Protein AF-A0ABD2P7Z6-F1 (afdb_monomer_lite)

Secondary structure (DSSP, 8-state):
-PPPHHHHHHHHHHHHHHHHHHHHHHHHHHHHHHHHHHHHHHHHHHHHHHHHHHHHHHHHHHHHHHHHTT------PPP-TT--HHHHHHHHHHTTT----GGG-S-----S--

Foldseek 3Di:
DDDDPVNVVVVVVVVVVVVVVVCVVVVVVVVVVVVVVVVVVVVVVCVVVVVVVVVVVVVVVVVVCVVVVLDDDDPDQDDDPPDDPCVRVQVVCVVVVNHDDPVSDPDDDDDDDD

Structure (mmCIF, N/CA/C/O backbone):
data_AF-A0ABD2P7Z6-F1
#
_entry.id   AF-A0ABD2P7Z6-F1
#
loop_
_atom_site.group_PDB
_atom_site.id
_atom_site.type_symbol
_atom_site.label_atom_id
_atom_site.label_alt_id
_atom_site.label_comp_id
_atom_site.label_asym_id
_atom_site.label_entity_id
_atom_site.label_seq_id
_atom_site.pdbx_PDB_ins_code
_atom_site.Cartn_x
_atom_site.Cartn_y
_atom_site.Cartn_z
_atom_site.occupancy
_atom_site.B_iso_or_equiv
_atom_site.auth_seq_id
_atom_site.auth_comp_id
_atom_site.auth_asym_id
_atom_site.auth_atom_id
_atom_site.pdbx_PDB_model_num
ATOM 1 N N . MET A 1 1 ? 45.265 15.509 -62.963 1.00 50.38 1 MET A N 1
ATOM 2 C CA . MET A 1 1 ? 44.077 16.331 -62.645 1.00 50.38 1 MET A CA 1
ATOM 3 C C . MET A 1 1 ? 43.708 16.063 -61.195 1.00 50.38 1 MET A C 1
ATOM 5 O O . MET A 1 1 ? 43.375 14.932 -60.874 1.00 50.38 1 MET A O 1
ATOM 9 N N . GLY A 1 2 ? 43.913 17.033 -60.302 1.00 59.50 2 GLY A N 1
ATOM 10 C CA . GLY A 1 2 ? 43.654 16.867 -58.866 1.00 59.50 2 GLY A CA 1
ATOM 11 C C . GLY A 1 2 ? 42.218 17.239 -58.496 1.00 59.50 2 GLY A C 1
ATOM 12 O O . GLY A 1 2 ? 41.619 18.085 -59.152 1.00 59.50 2 GLY A O 1
ATOM 13 N N . PHE A 1 3 ? 41.681 16.632 -57.435 1.00 65.56 3 PHE A N 1
ATOM 14 C CA . PHE A 1 3 ? 40.374 16.995 -56.879 1.00 65.56 3 PHE A CA 1
ATOM 15 C C . PHE A 1 3 ? 40.353 18.469 -56.455 1.00 65.56 3 PHE A C 1
ATOM 17 O O . PHE A 1 3 ? 41.108 18.872 -55.554 1.00 65.56 3 PHE A O 1
ATOM 24 N N . THR A 1 4 ? 39.470 19.246 -57.087 1.00 81.56 4 THR A N 1
ATOM 25 C CA . THR A 1 4 ? 39.216 20.651 -56.760 1.00 81.56 4 THR A CA 1
ATOM 26 C C . THR A 1 4 ? 38.644 20.774 -55.347 1.00 81.56 4 THR A C 1
ATOM 28 O O . THR A 1 4 ? 38.131 19.817 -54.757 1.00 81.56 4 THR A O 1
ATOM 31 N N . ARG A 1 5 ? 38.783 21.961 -54.755 1.00 79.38 5 ARG A N 1
ATOM 32 C CA . ARG A 1 5 ? 38.289 22.245 -53.401 1.00 79.38 5 ARG A CA 1
ATOM 33 C C . ARG A 1 5 ? 36.763 22.106 -53.307 1.00 79.38 5 ARG A C 1
ATOM 35 O O . ARG A 1 5 ? 36.277 21.661 -52.274 1.00 79.38 5 ARG A O 1
ATOM 42 N N . GLU A 1 6 ? 36.057 22.420 -54.390 1.00 81.00 6 GLU A N 1
ATOM 43 C CA . GLU A 1 6 ? 34.602 22.282 -54.531 1.00 81.00 6 GLU A CA 1
ATOM 44 C C . GLU A 1 6 ? 34.170 20.814 -54.502 1.00 81.00 6 GLU A C 1
ATOM 46 O O . GLU A 1 6 ? 33.367 20.448 -53.651 1.00 81.00 6 GLU A O 1
ATOM 51 N N . ASN A 1 7 ? 34.817 19.939 -55.282 1.00 83.56 7 ASN A N 1
ATOM 52 C CA . ASN A 1 7 ? 34.508 18.503 -55.268 1.00 83.56 7 ASN A CA 1
ATOM 53 C C . ASN A 1 7 ? 34.715 17.881 -53.873 1.00 83.56 7 ASN A C 1
ATOM 55 O O . ASN A 1 7 ? 34.002 16.964 -53.477 1.00 83.56 7 ASN A O 1
ATOM 59 N N . ARG A 1 8 ? 35.687 18.376 -53.089 1.00 85.69 8 ARG A N 1
ATOM 60 C CA . ARG A 1 8 ? 35.893 17.917 -51.700 1.00 85.69 8 ARG A CA 1
ATOM 61 C C . ARG A 1 8 ? 34.840 18.443 -50.727 1.00 85.69 8 ARG A C 1
ATOM 63 O O . ARG A 1 8 ? 34.609 17.792 -49.709 1.00 85.69 8 ARG A O 1
ATOM 70 N N . ALA A 1 9 ? 34.275 19.622 -50.978 1.00 86.75 9 ALA A N 1
ATOM 71 C CA . ALA A 1 9 ? 33.188 20.167 -50.171 1.00 86.75 9 ALA A CA 1
ATOM 72 C C . ALA A 1 9 ? 31.892 19.395 -50.445 1.00 86.75 9 ALA A C 1
ATOM 74 O O . ALA A 1 9 ? 31.279 18.895 -49.510 1.00 86.75 9 ALA A O 1
ATOM 75 N N . GLU A 1 10 ? 31.578 19.165 -51.718 1.00 88.31 10 GLU A N 1
ATOM 76 C CA . GLU A 1 10 ? 30.393 18.419 -52.143 1.00 88.31 10 GLU A CA 1
ATOM 77 C C . GLU A 1 10 ? 30.397 16.974 -51.617 1.00 88.31 10 GLU A C 1
ATOM 79 O O . GLU A 1 10 ? 29.429 16.530 -51.003 1.00 88.31 10 GLU A O 1
ATOM 84 N N . ILE A 1 11 ? 31.527 16.261 -51.729 1.00 87.38 11 ILE A N 1
ATOM 85 C CA . ILE A 1 11 ? 31.668 14.913 -51.149 1.00 87.38 11 ILE A CA 1
ATOM 86 C C . ILE A 1 11 ? 31.474 14.938 -49.626 1.00 87.38 11 ILE A C 1
ATOM 88 O O . ILE A 1 11 ? 30.861 14.030 -49.067 1.00 87.38 11 ILE A O 1
ATOM 92 N N . ARG A 1 12 ? 31.985 15.963 -48.934 1.00 91.19 12 ARG A N 1
ATOM 93 C CA . ARG A 1 12 ? 31.844 16.081 -47.476 1.00 91.19 12 ARG A CA 1
ATOM 94 C C . ARG A 1 12 ? 30.389 16.273 -47.067 1.00 91.19 12 ARG A C 1
ATOM 96 O O . ARG A 1 12 ? 29.970 15.660 -46.088 1.00 91.19 12 ARG A O 1
ATOM 103 N N . ASP A 1 13 ? 29.652 17.106 -47.788 1.00 91.88 13 ASP A N 1
ATOM 104 C CA . ASP A 1 13 ? 28.254 17.388 -47.477 1.00 91.88 13 ASP A CA 1
ATOM 105 C C . ASP A 1 13 ? 27.371 16.166 -47.766 1.00 91.88 13 ASP A C 1
ATOM 107 O O . ASP A 1 13 ? 26.582 15.778 -46.907 1.00 91.88 13 ASP A O 1
ATOM 111 N N . ILE A 1 14 ? 27.614 15.446 -48.869 1.00 91.44 14 ILE A N 1
ATOM 112 C CA . ILE A 1 14 ? 26.941 14.166 -49.157 1.00 91.44 14 ILE A CA 1
ATOM 113 C C . ILE A 1 14 ? 27.213 13.134 -48.052 1.00 91.44 14 ILE A C 1
ATOM 115 O O . ILE A 1 14 ? 26.290 12.485 -47.559 1.00 91.44 14 ILE A O 1
ATOM 119 N N . VAL A 1 15 ? 28.475 12.979 -47.637 1.00 90.31 15 VAL A N 1
ATOM 120 C CA . VAL A 1 15 ? 28.842 12.042 -46.563 1.00 90.31 15 VAL A CA 1
ATOM 121 C C . VAL A 1 15 ? 28.188 12.444 -45.241 1.00 90.31 15 VAL A C 1
ATOM 123 O O . VAL A 1 15 ? 27.681 11.577 -44.531 1.00 90.31 15 VAL A O 1
ATOM 126 N N . ARG A 1 16 ? 28.153 13.742 -44.916 1.00 92.31 16 ARG A N 1
ATOM 127 C CA . ARG A 1 16 ? 27.485 14.248 -43.711 1.00 92.31 16 ARG A CA 1
ATOM 128 C C . ARG A 1 16 ? 25.990 13.936 -43.732 1.00 92.31 16 ARG A C 1
ATOM 130 O O . ARG A 1 16 ? 25.489 13.418 -42.740 1.00 92.31 16 ARG A O 1
ATOM 137 N N . ASP A 1 17 ? 25.301 14.199 -44.835 1.00 90.25 17 ASP A N 1
ATOM 138 C CA . ASP A 1 17 ? 23.857 13.971 -44.946 1.00 90.25 17 ASP A CA 1
ATOM 139 C C . ASP A 1 17 ? 23.493 12.488 -44.838 1.00 90.25 17 ASP A C 1
ATOM 141 O O . ASP A 1 17 ? 22.509 12.128 -44.188 1.00 90.25 17 ASP A O 1
ATOM 145 N N . VAL A 1 18 ? 24.298 11.608 -45.441 1.00 88.44 18 VAL A N 1
ATOM 146 C CA . VAL A 1 18 ? 24.112 10.154 -45.323 1.00 88.44 18 VAL A CA 1
ATOM 147 C C . VAL A 1 18 ? 24.351 9.692 -43.886 1.00 88.44 18 VAL A C 1
ATOM 149 O O . VAL A 1 18 ? 23.560 8.909 -43.362 1.00 88.44 18 VAL A O 1
ATOM 152 N N . LEU A 1 19 ? 25.404 10.194 -43.232 1.00 85.88 19 LEU A N 1
ATOM 153 C CA . LEU A 1 19 ? 25.693 9.866 -41.836 1.00 85.88 19 LEU A CA 1
ATOM 154 C C . LEU A 1 19 ? 24.583 10.342 -40.898 1.00 85.88 19 LEU A C 1
ATOM 156 O O . LEU A 1 19 ? 24.167 9.567 -40.043 1.00 85.88 19 LEU A O 1
ATOM 160 N N . MET A 1 20 ? 24.070 11.561 -41.079 1.00 86.50 20 MET A N 1
ATOM 161 C CA . MET A 1 20 ? 22.971 12.079 -40.258 1.00 86.50 20 MET A CA 1
ATOM 162 C C . MET A 1 20 ? 21.699 11.249 -40.435 1.00 86.50 20 MET A C 1
ATOM 164 O O . MET A 1 20 ? 21.136 10.788 -39.450 1.00 86.50 20 MET A O 1
ATOM 168 N N . LYS A 1 21 ? 21.307 10.929 -41.676 1.00 85.06 21 LYS A N 1
ATOM 169 C CA . LYS A 1 21 ? 20.132 10.076 -41.934 1.00 85.06 21 LYS A CA 1
ATOM 170 C C . LYS A 1 21 ? 20.259 8.682 -41.323 1.00 85.06 21 LYS A C 1
ATOM 172 O O . LYS A 1 21 ? 19.274 8.134 -40.835 1.00 85.06 21 LYS A O 1
ATOM 177 N N . LEU A 1 22 ? 21.453 8.090 -41.367 1.00 84.31 22 LEU A N 1
ATOM 178 C CA . LEU A 1 22 ? 21.703 6.795 -40.736 1.00 84.31 22 LEU A CA 1
ATOM 179 C C . LEU A 1 22 ? 21.638 6.897 -39.210 1.00 84.31 22 LEU A C 1
ATOM 181 O O . LEU A 1 22 ? 21.028 6.037 -38.576 1.00 84.31 22 LEU A O 1
ATOM 185 N N . LEU A 1 23 ? 22.241 7.934 -38.624 1.00 85.06 23 LEU A N 1
ATOM 186 C CA . LEU A 1 23 ? 22.238 8.143 -37.179 1.00 85.06 23 LEU A CA 1
ATOM 187 C C . LEU A 1 23 ? 20.824 8.383 -36.652 1.00 85.06 23 LEU A C 1
ATOM 189 O O . LEU A 1 23 ? 20.435 7.689 -35.720 1.00 85.06 23 LEU A O 1
ATOM 193 N N . ASP A 1 24 ? 20.040 9.257 -37.278 1.00 84.69 24 ASP A N 1
ATOM 194 C CA . ASP A 1 24 ? 18.683 9.586 -36.822 1.00 84.69 24 ASP A CA 1
ATOM 195 C C . ASP A 1 24 ? 17.776 8.345 -36.832 1.00 84.69 24 ASP A C 1
ATOM 197 O O . ASP A 1 24 ? 17.196 7.975 -35.813 1.00 84.69 24 ASP A O 1
ATOM 201 N N . VAL A 1 25 ? 17.756 7.594 -37.941 1.00 82.38 25 VAL A N 1
ATOM 202 C CA . VAL A 1 25 ? 16.930 6.377 -38.060 1.00 82.38 25 VAL A CA 1
ATOM 203 C C . VAL A 1 25 ? 17.354 5.291 -37.065 1.00 82.38 25 VAL A C 1
ATOM 205 O O . VAL A 1 25 ? 16.518 4.519 -36.583 1.00 82.38 25 VAL A O 1
ATOM 208 N N . HIS A 1 26 ? 18.649 5.175 -36.769 1.00 83.81 26 HIS A N 1
ATOM 209 C CA . HIS A 1 26 ? 19.134 4.190 -35.807 1.00 83.81 26 HIS A CA 1
ATOM 210 C C . HIS A 1 26 ? 18.905 4.619 -34.358 1.00 83.81 26 HIS A C 1
ATOM 212 O O . HIS A 1 26 ? 18.541 3.767 -33.545 1.00 83.81 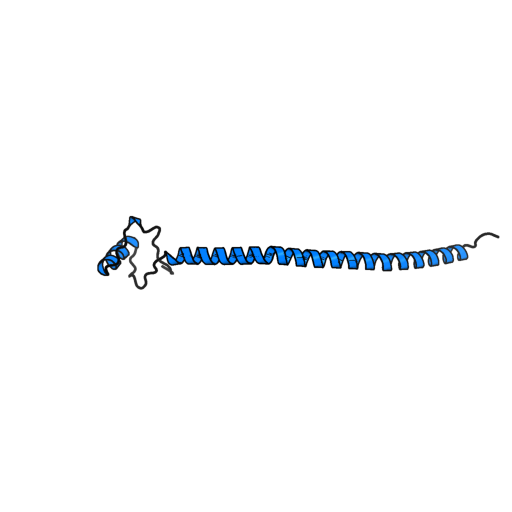26 HIS A O 1
ATOM 218 N N . LEU A 1 27 ? 19.080 5.901 -34.041 1.00 85.50 27 LEU A N 1
ATOM 219 C CA . LEU A 1 27 ? 18.852 6.449 -32.707 1.00 85.50 27 LEU A CA 1
ATOM 220 C C . LEU A 1 27 ? 17.376 6.368 -32.327 1.00 85.50 27 LEU A C 1
ATOM 222 O O . LEU A 1 27 ? 17.083 5.871 -31.241 1.00 85.50 27 LEU A O 1
ATOM 226 N N . ASP A 1 28 ? 16.465 6.719 -33.234 1.00 87.56 28 ASP A N 1
ATOM 227 C CA . ASP A 1 28 ? 15.022 6.619 -32.989 1.00 87.56 28 ASP A CA 1
ATOM 228 C C . ASP A 1 28 ? 14.601 5.167 -32.730 1.00 87.56 28 ASP A C 1
ATOM 230 O O . ASP A 1 28 ? 13.952 4.860 -31.733 1.00 87.56 28 ASP A O 1
ATOM 234 N N . ARG A 1 29 ? 15.083 4.219 -33.544 1.00 89.00 29 ARG A N 1
ATOM 235 C CA . ARG A 1 29 ? 14.802 2.786 -33.338 1.00 89.00 29 ARG A CA 1
ATOM 236 C C . ARG A 1 29 ? 15.354 2.244 -32.021 1.00 89.00 29 ARG A C 1
ATOM 238 O O . ARG A 1 29 ? 14.781 1.309 -31.456 1.00 89.00 29 ARG A O 1
ATOM 245 N N . ILE A 1 30 ? 16.502 2.746 -31.569 1.00 89.31 30 ILE A N 1
ATOM 246 C CA . ILE A 1 30 ? 17.071 2.368 -30.272 1.00 89.31 30 ILE A CA 1
ATOM 247 C C . ILE A 1 30 ? 16.227 2.975 -29.151 1.00 89.31 30 ILE A C 1
ATOM 249 O O . ILE A 1 30 ? 15.881 2.255 -28.213 1.00 89.31 30 ILE A O 1
ATOM 253 N N . ALA A 1 31 ? 15.865 4.253 -29.266 1.00 88.88 31 ALA A N 1
ATOM 254 C CA . ALA A 1 31 ? 1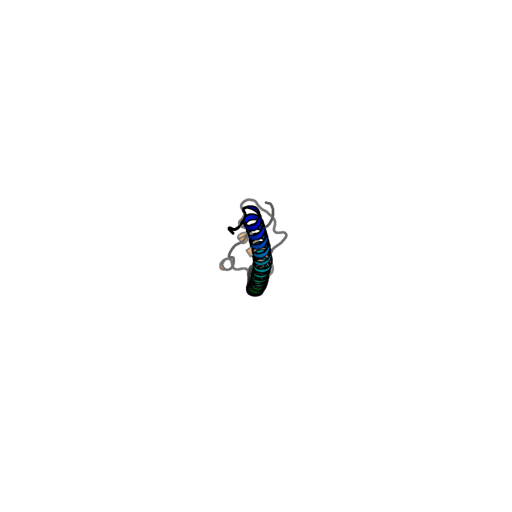5.031 4.956 -28.302 1.00 88.88 31 ALA A CA 1
ATOM 255 C C . ALA A 1 31 ? 13.672 4.264 -28.132 1.00 88.88 31 ALA A C 1
ATOM 257 O O . AL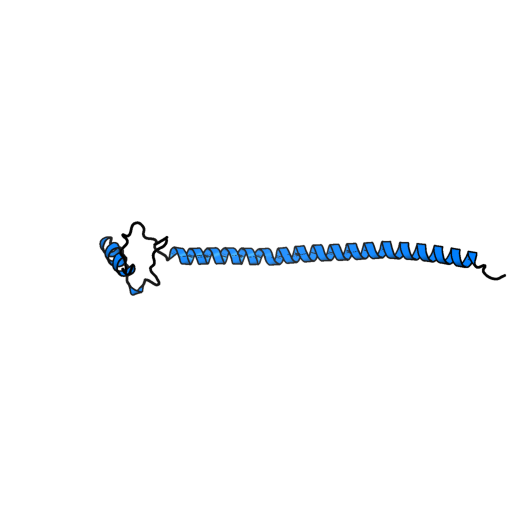A A 1 31 ? 13.294 3.966 -26.999 1.00 88.88 31 ALA A O 1
ATOM 258 N N . ASP A 1 32 ? 13.008 3.893 -29.229 1.00 93.75 32 ASP A N 1
ATOM 259 C CA . ASP A 1 32 ? 11.730 3.174 -29.210 1.00 93.75 32 ASP A CA 1
ATOM 260 C C . ASP A 1 32 ? 11.839 1.831 -28.482 1.00 93.75 32 ASP A C 1
ATOM 262 O O . ASP A 1 32 ? 11.049 1.532 -27.587 1.00 93.75 32 ASP A O 1
ATOM 266 N N . LYS A 1 33 ? 12.868 1.032 -28.796 1.00 93.88 33 LYS A N 1
ATOM 267 C CA . LYS A 1 33 ? 13.089 -0.267 -28.136 1.00 93.88 33 LYS A CA 1
ATOM 268 C C . LYS A 1 33 ? 13.392 -0.128 -26.648 1.00 93.88 33 LYS A C 1
ATOM 270 O O . LYS A 1 33 ? 12.988 -0.980 -25.854 1.00 93.88 33 LYS A O 1
ATOM 275 N N . VAL A 1 34 ? 14.147 0.900 -26.263 1.00 93.94 34 VAL A N 1
ATOM 276 C CA . VAL A 1 34 ? 14.450 1.179 -24.854 1.00 93.94 34 VAL A CA 1
ATOM 277 C C . VAL A 1 34 ? 13.183 1.625 -24.129 1.00 93.94 34 VAL A C 1
ATOM 279 O O . VAL A 1 34 ? 12.885 1.093 -23.062 1.00 93.94 34 VAL A O 1
ATOM 282 N N . MET A 1 35 ? 12.404 2.525 -24.729 1.00 94.31 35 MET A N 1
ATOM 283 C CA . MET A 1 35 ? 11.122 2.995 -24.198 1.00 94.31 35 MET A CA 1
ATOM 284 C C . MET A 1 35 ? 10.126 1.850 -24.007 1.00 94.31 35 MET A C 1
ATOM 286 O O . MET A 1 35 ? 9.517 1.740 -22.943 1.00 94.31 35 MET A O 1
ATOM 290 N N . GLU A 1 36 ? 10.001 0.960 -24.990 1.00 95.25 36 GLU A N 1
ATOM 291 C CA . GLU A 1 36 ? 9.129 -0.211 -24.904 1.00 95.25 36 GLU A CA 1
ATOM 292 C C . GLU A 1 36 ? 9.562 -1.147 -23.768 1.00 95.25 36 GLU A C 1
ATOM 294 O O . GLU A 1 36 ? 8.741 -1.534 -22.935 1.00 95.25 36 GLU A O 1
ATOM 299 N N . LYS A 1 37 ? 10.864 -1.439 -23.651 1.00 94.81 37 LYS A N 1
ATOM 300 C CA . LYS A 1 37 ? 11.393 -2.253 -22.544 1.00 94.81 37 LYS A CA 1
ATOM 301 C C . LYS A 1 37 ? 11.155 -1.619 -21.176 1.00 94.81 37 LYS A C 1
ATOM 303 O O . LYS A 1 37 ? 10.790 -2.331 -20.241 1.00 94.81 37 LYS A O 1
ATOM 308 N N . ILE A 1 38 ? 11.362 -0.307 -21.050 1.00 93.19 38 ILE A N 1
ATOM 309 C CA . ILE A 1 38 ? 11.110 0.425 -19.804 1.00 93.19 38 ILE A CA 1
ATOM 310 C C . ILE A 1 38 ? 9.631 0.321 -19.439 1.00 93.19 38 ILE A C 1
ATOM 312 O O . ILE A 1 38 ? 9.309 -0.030 -18.305 1.00 93.19 38 ILE A O 1
ATOM 316 N N . LYS A 1 39 ? 8.733 0.568 -20.398 1.00 94.31 39 LYS A N 1
ATOM 317 C CA . LYS A 1 39 ? 7.288 0.504 -20.173 1.00 94.31 39 LYS A CA 1
ATOM 318 C C . LYS A 1 39 ? 6.855 -0.882 -19.696 1.00 94.31 39 LYS A C 1
ATOM 320 O O . LYS A 1 39 ? 6.202 -0.985 -18.660 1.00 94.31 39 LYS A O 1
ATOM 325 N N . THR A 1 40 ? 7.286 -1.936 -20.384 1.00 94.38 40 THR A N 1
ATOM 326 C CA . THR A 1 40 ? 6.967 -3.320 -20.003 1.00 94.38 40 THR A CA 1
ATOM 327 C C . THR A 1 40 ? 7.509 -3.660 -18.616 1.00 94.38 40 THR A C 1
ATOM 329 O O . THR A 1 40 ? 6.781 -4.201 -17.788 1.00 94.38 40 THR A O 1
ATOM 332 N N . SER A 1 41 ? 8.752 -3.273 -18.313 1.00 94.69 41 SER A N 1
ATOM 333 C CA . SER A 1 41 ? 9.353 -3.533 -17.001 1.00 94.69 41 SER A CA 1
ATOM 334 C C . SER A 1 41 ? 8.621 -2.806 -15.865 1.00 94.69 41 SER A C 1
ATOM 336 O O . SER A 1 41 ? 8.424 -3.379 -14.792 1.00 94.69 41 SER A O 1
ATOM 338 N N . ILE A 1 42 ? 8.170 -1.568 -16.092 1.00 92.88 42 ILE A N 1
ATOM 339 C CA . ILE A 1 42 ? 7.366 -0.820 -15.116 1.00 92.88 42 ILE A CA 1
ATOM 340 C C . ILE A 1 42 ? 6.022 -1.517 -14.882 1.00 92.88 42 ILE A C 1
ATOM 342 O O . ILE A 1 42 ? 5.637 -1.722 -13.731 1.00 92.88 42 ILE A O 1
ATOM 346 N N . GLU A 1 43 ? 5.321 -1.914 -15.946 1.00 91.44 43 GLU A N 1
ATOM 347 C CA . GLU A 1 43 ? 4.021 -2.588 -15.838 1.00 91.44 43 GLU A CA 1
ATOM 348 C C . GLU A 1 43 ? 4.120 -3.935 -15.104 1.00 91.44 43 GLU A C 1
ATOM 350 O O . GLU A 1 43 ? 3.271 -4.253 -14.265 1.00 91.44 43 GLU A O 1
ATOM 355 N N . GLU A 1 44 ? 5.163 -4.719 -15.379 1.00 92.44 44 GLU A N 1
ATOM 356 C CA . GLU A 1 44 ? 5.425 -5.982 -14.684 1.00 92.44 44 GLU A CA 1
ATOM 357 C C . GLU A 1 44 ? 5.725 -5.760 -13.199 1.00 92.44 44 GLU A C 1
ATOM 359 O O . GLU A 1 44 ? 5.114 -6.414 -12.348 1.00 92.44 44 GLU A O 1
ATOM 364 N N . ASN A 1 45 ? 6.589 -4.797 -12.870 1.00 91.12 45 ASN A N 1
ATOM 365 C CA . ASN A 1 45 ? 6.906 -4.461 -11.481 1.00 91.12 45 ASN A CA 1
ATOM 366 C C . ASN A 1 45 ? 5.667 -3.974 -10.715 1.00 91.12 45 ASN A C 1
ATOM 368 O O . ASN A 1 45 ? 5.427 -4.406 -9.586 1.00 91.12 45 ASN A O 1
ATOM 372 N N . MET A 1 46 ? 4.835 -3.126 -11.326 1.00 89.56 46 MET A N 1
ATOM 373 C CA . MET A 1 46 ? 3.586 -2.675 -10.704 1.00 89.56 46 MET A CA 1
ATOM 374 C C . MET A 1 46 ? 2.665 -3.853 -10.371 1.00 89.56 46 MET A C 1
ATOM 376 O O . MET A 1 46 ? 2.206 -3.967 -9.232 1.00 89.56 46 MET A O 1
ATOM 380 N N . LYS A 1 47 ? 2.457 -4.776 -11.320 1.00 87.50 47 LYS A N 1
ATOM 381 C CA . LYS A 1 47 ? 1.627 -5.975 -11.108 1.00 87.50 47 LYS A CA 1
A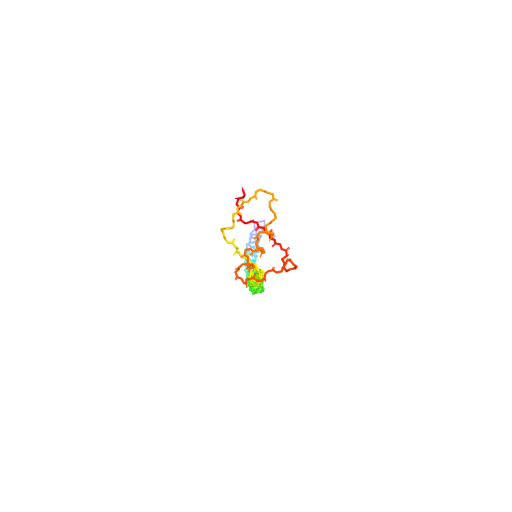TOM 382 C C . LYS A 1 47 ? 2.188 -6.887 -10.015 1.00 87.50 47 LYS A C 1
ATOM 384 O O . LYS A 1 47 ? 1.421 -7.452 -9.231 1.00 87.50 47 LYS A O 1
ATOM 389 N N . GLN A 1 48 ? 3.512 -7.030 -9.937 1.00 88.44 48 GLN A N 1
ATOM 390 C CA . GLN A 1 48 ? 4.158 -7.843 -8.904 1.00 88.44 48 GLN A CA 1
ATOM 391 C C . GLN A 1 48 ? 3.951 -7.274 -7.495 1.00 88.44 48 GLN A C 1
ATOM 393 O O . GLN A 1 48 ? 3.779 -8.046 -6.550 1.00 88.44 48 GLN A O 1
ATOM 398 N N . HIS A 1 49 ? 3.913 -5.948 -7.343 1.00 85.69 49 HIS A N 1
ATOM 399 C CA . HIS A 1 49 ? 3.761 -5.297 -6.038 1.00 85.69 49 HIS A CA 1
ATOM 400 C C . HIS A 1 49 ? 2.307 -5.026 -5.626 1.00 85.69 49 HIS A C 1
ATOM 402 O O . HIS A 1 49 ? 2.023 -4.940 -4.427 1.00 85.69 49 HIS A O 1
ATOM 408 N N . GLU A 1 50 ? 1.368 -4.972 -6.569 1.00 89.38 50 GLU A N 1
ATOM 409 C CA . GLU A 1 50 ? -0.047 -4.702 -6.285 1.00 89.38 50 GLU A CA 1
ATOM 410 C C . GLU A 1 50 ? -0.688 -5.775 -5.382 1.00 89.38 50 GLU A C 1
ATOM 412 O O . GLU A 1 50 ? -1.347 -5.466 -4.383 1.00 89.38 50 GLU A O 1
ATOM 417 N N . ASN A 1 51 ? -0.440 -7.055 -5.672 1.00 83.81 51 ASN A N 1
ATOM 418 C CA . ASN A 1 51 ? -0.997 -8.168 -4.897 1.00 83.81 51 ASN A CA 1
ATOM 419 C C . ASN A 1 51 ? -0.468 -8.235 -3.446 1.00 83.81 51 ASN A C 1
ATOM 421 O O . ASN A 1 51 ? -1.282 -8.371 -2.524 1.00 83.81 51 ASN A O 1
ATOM 425 N N . PRO A 1 52 ? 0.853 -8.138 -3.192 1.00 89.12 52 PRO A N 1
ATOM 426 C CA . PRO A 1 52 ? 1.397 -8.013 -1.841 1.00 89.12 52 PRO A CA 1
ATOM 427 C C . PRO A 1 52 ? 0.831 -6.819 -1.070 1.00 89.12 52 PRO A C 1
ATOM 429 O O . PRO A 1 52 ? 0.444 -6.988 0.086 1.00 89.12 52 PRO A O 1
ATOM 432 N N . LEU A 1 53 ? 0.716 -5.646 -1.703 1.00 90.25 53 LEU A N 1
ATOM 433 C CA . LEU A 1 53 ? 0.148 -4.452 -1.067 1.00 90.25 53 LEU A CA 1
ATOM 434 C C . LEU A 1 53 ? -1.305 -4.676 -0.643 1.00 90.25 53 LEU A C 1
ATOM 436 O O . LEU A 1 53 ? -1.673 -4.375 0.494 1.00 90.25 53 LEU A O 1
ATOM 440 N N . LYS A 1 54 ? -2.119 -5.282 -1.513 1.00 89.56 54 LYS A N 1
ATOM 441 C CA . LYS A 1 54 ? -3.511 -5.619 -1.190 1.00 89.56 54 LYS A CA 1
ATOM 442 C C . LYS A 1 54 ? -3.608 -6.611 -0.027 1.00 89.56 54 LYS A C 1
ATOM 444 O O . LYS A 1 54 ? -4.428 -6.431 0.871 1.00 89.56 54 LYS A O 1
ATOM 449 N N . LYS A 1 55 ? -2.746 -7.634 0.000 1.00 90.75 55 LYS A N 1
ATOM 450 C CA . LYS A 1 55 ? -2.682 -8.599 1.113 1.00 90.75 55 LYS A CA 1
ATOM 451 C C . LYS A 1 55 ? -2.264 -7.937 2.428 1.00 90.75 55 LYS A C 1
ATOM 453 O O . LYS A 1 55 ? -2.852 -8.243 3.463 1.00 90.75 55 LYS A O 1
ATOM 458 N N . LEU A 1 56 ? -1.279 -7.041 2.392 1.00 91.25 56 LEU A N 1
ATOM 459 C CA . LEU A 1 56 ? -0.825 -6.298 3.570 1.00 91.25 56 LEU A CA 1
ATOM 460 C C . LEU A 1 56 ? -1.930 -5.401 4.122 1.00 91.25 56 LEU A C 1
ATOM 462 O O . LEU A 1 56 ? -2.186 -5.446 5.323 1.00 91.25 56 LEU A O 1
ATOM 466 N N . LYS A 1 57 ? -2.632 -4.667 3.252 1.00 92.81 57 LYS A N 1
ATOM 467 C CA . LYS A 1 57 ? -3.771 -3.833 3.648 1.00 92.81 57 LYS A CA 1
ATOM 468 C C . LYS A 1 57 ? -4.858 -4.654 4.345 1.00 92.81 57 LYS A C 1
ATOM 470 O O . LYS A 1 57 ? -5.211 -4.352 5.477 1.00 92.81 57 LYS A O 1
ATOM 475 N N . ASN A 1 58 ? -5.279 -5.767 3.740 1.00 91.12 58 ASN A N 1
ATOM 476 C CA . ASN A 1 58 ? -6.265 -6.660 4.356 1.00 91.12 58 ASN A CA 1
ATOM 477 C C . ASN A 1 58 ? -5.795 -7.202 5.717 1.00 91.12 58 ASN A C 1
ATOM 479 O 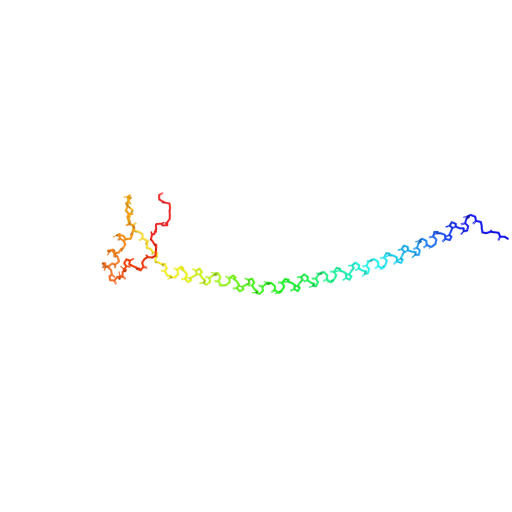O . ASN A 1 58 ? -6.598 -7.375 6.629 1.00 91.12 58 ASN A O 1
ATOM 483 N N . LYS A 1 59 ? -4.496 -7.490 5.872 1.00 90.75 59 LYS A N 1
ATOM 484 C CA . LYS A 1 59 ? -3.942 -7.970 7.144 1.00 90.75 59 LYS A CA 1
ATOM 485 C C . LYS A 1 59 ? -3.966 -6.885 8.223 1.00 90.75 59 LYS A C 1
ATOM 487 O O . LYS A 1 59 ? -4.264 -7.206 9.369 1.00 90.75 59 LYS A O 1
ATOM 492 N N . ILE A 1 60 ? -3.682 -5.632 7.864 1.00 91.44 60 ILE A N 1
ATOM 493 C CA . ILE A 1 60 ? -3.817 -4.482 8.770 1.00 91.44 60 ILE A CA 1
ATOM 494 C C . ILE A 1 60 ? -5.278 -4.334 9.200 1.00 91.44 60 ILE A C 1
ATOM 496 O O . ILE A 1 60 ? -5.542 -4.312 10.399 1.00 91.44 60 ILE A O 1
ATOM 500 N N . ASP A 1 61 ? -6.218 -4.349 8.253 1.00 86.75 61 ASP A N 1
ATOM 501 C CA . ASP A 1 61 ? -7.651 -4.216 8.547 1.00 86.75 61 ASP A CA 1
ATOM 502 C C . ASP A 1 61 ? -8.137 -5.326 9.498 1.00 86.75 61 ASP A C 1
ATOM 504 O O . ASP A 1 61 ? -8.841 -5.063 10.475 1.00 86.75 61 ASP A O 1
ATOM 508 N N . LEU A 1 62 ? -7.708 -6.574 9.276 1.00 86.06 62 LEU A N 1
ATOM 509 C CA . LEU A 1 62 ? -8.031 -7.703 10.156 1.00 86.06 62 LEU A CA 1
ATOM 510 C C . LEU A 1 62 ? -7.434 -7.553 11.559 1.00 86.06 62 LEU A C 1
ATOM 512 O O . LEU A 1 62 ? -8.104 -7.868 12.543 1.00 86.06 62 LEU A O 1
ATOM 516 N N . LEU A 1 63 ? -6.188 -7.086 11.669 1.00 84.06 63 LEU A N 1
ATOM 517 C CA . LEU A 1 63 ? -5.545 -6.850 12.962 1.00 84.06 63 LEU A CA 1
ATOM 518 C C . LEU A 1 63 ? -6.227 -5.709 13.717 1.00 84.06 63 LEU A C 1
ATOM 520 O O . LEU A 1 63 ? -6.482 -5.844 14.912 1.00 84.06 63 LEU A O 1
ATOM 524 N N . GLU A 1 64 ? -6.588 -4.625 13.033 1.00 85.12 64 GLU A N 1
ATOM 525 C CA . GLU A 1 64 ? -7.353 -3.535 13.633 1.00 85.12 64 GLU A CA 1
ATOM 526 C C . GLU A 1 64 ? -8.725 -3.996 14.116 1.00 85.12 64 GLU A C 1
ATOM 528 O O . GLU A 1 64 ? -9.115 -3.674 15.240 1.00 85.12 64 GLU A O 1
ATOM 533 N N . HIS A 1 65 ? -9.448 -4.766 13.299 1.00 78.81 65 HIS A N 1
ATOM 534 C CA . HIS A 1 65 ? -10.732 -5.334 13.693 1.00 78.81 65 HIS A CA 1
ATOM 535 C C . HIS A 1 65 ? -10.587 -6.282 14.878 1.00 78.81 65 HIS A C 1
ATOM 537 O O . HIS A 1 65 ? -11.345 -6.151 15.833 1.00 78.81 65 HIS A O 1
ATOM 543 N N . SER A 1 66 ? -9.603 -7.185 14.862 1.00 73.56 66 SER A N 1
ATOM 544 C CA . SER A 1 66 ? -9.356 -8.109 15.974 1.00 73.56 66 SER A CA 1
ATOM 545 C C . SER A 1 66 ? -8.926 -7.393 17.254 1.00 73.56 66 SER A C 1
ATOM 547 O O . SER A 1 66 ? -9.177 -7.905 18.346 1.00 73.56 66 SER A O 1
ATOM 549 N N . ASN A 1 67 ? -8.244 -6.253 17.144 1.00 73.75 67 ASN A N 1
ATOM 550 C CA . ASN A 1 67 ? -7.860 -5.452 18.299 1.00 73.75 67 ASN A CA 1
ATOM 551 C C . ASN A 1 67 ? -9.085 -4.713 18.860 1.00 73.75 67 ASN A C 1
ATOM 553 O O . ASN A 1 67 ? -9.387 -4.800 20.045 1.00 73.75 67 ASN A O 1
ATOM 557 N N . LYS A 1 68 ? -9.868 -4.070 17.984 1.00 71.25 68 LYS A N 1
ATOM 558 C CA . LYS A 1 68 ? -11.096 -3.350 18.355 1.00 71.25 68 LYS A CA 1
ATOM 559 C C . LYS A 1 68 ? -12.195 -4.285 18.870 1.00 71.25 68 LYS A C 1
ATOM 561 O O . LYS A 1 68 ? -12.917 -3.896 19.777 1.00 71.25 68 LYS A O 1
ATOM 566 N N . SER A 1 69 ? -12.311 -5.511 18.354 1.00 68.31 69 SER A N 1
ATOM 567 C CA . SER A 1 69 ? -13.340 -6.476 18.774 1.00 68.31 69 SER A CA 1
ATOM 568 C C . SER A 1 69 ? -13.156 -6.973 20.206 1.00 68.31 69 SER A C 1
ATOM 570 O O . SER A 1 69 ? -14.092 -7.513 20.787 1.00 68.31 69 SER A O 1
ATOM 572 N N . ARG A 1 70 ? -11.950 -6.831 20.768 1.00 71.56 70 ARG A N 1
ATOM 573 C CA . ARG A 1 70 ? -11.660 -7.149 22.173 1.00 71.56 70 ARG A CA 1
ATOM 574 C C . ARG A 1 70 ? -11.872 -5.954 23.101 1.00 71.56 70 ARG A C 1
ATOM 576 O O . ARG A 1 70 ? -11.851 -6.130 24.315 1.00 71.56 70 ARG A O 1
ATOM 583 N N . ASN A 1 71 ? -12.096 -4.764 22.545 1.00 80.81 71 ASN A N 1
ATOM 584 C CA . ASN A 1 71 ? -12.345 -3.557 23.317 1.00 80.81 71 ASN A CA 1
ATOM 585 C C . ASN A 1 71 ? -13.841 -3.413 23.588 1.00 80.81 71 ASN A C 1
ATOM 587 O O . ASN A 1 71 ? -14.675 -3.611 22.703 1.00 80.81 71 ASN A O 1
ATOM 591 N N . LEU A 1 72 ? -14.178 -3.010 24.809 1.00 80.00 72 LEU A N 1
ATOM 592 C CA . LEU A 1 72 ? -15.547 -2.719 25.210 1.00 80.00 72 LEU A CA 1
ATOM 593 C C . LEU A 1 72 ? -15.713 -1.203 25.308 1.00 80.00 72 LEU A C 1
ATOM 595 O O . LEU A 1 72 ? -14.960 -0.533 26.012 1.00 80.00 72 LEU A O 1
ATOM 599 N N . ILE A 1 73 ? -16.681 -0.657 24.574 1.00 84.25 73 ILE A N 1
ATOM 600 C CA . ILE A 1 73 ? -16.973 0.779 24.573 1.00 84.25 73 ILE A CA 1
ATOM 601 C C . ILE A 1 73 ? -18.203 1.010 25.443 1.00 84.25 73 ILE A C 1
ATOM 603 O O . ILE A 1 73 ? -19.275 0.472 25.167 1.00 84.25 73 ILE A O 1
ATOM 607 N N . ILE A 1 74 ? -18.048 1.819 26.490 1.00 82.75 74 ILE A N 1
ATOM 608 C CA . ILE A 1 74 ? -19.121 2.139 27.434 1.00 82.75 74 ILE A CA 1
ATOM 609 C C . ILE A 1 74 ? -19.472 3.616 27.298 1.00 82.75 74 ILE A C 1
ATOM 611 O O . ILE A 1 74 ? -18.611 4.488 27.391 1.00 82.75 74 ILE A O 1
ATOM 615 N N . PHE A 1 75 ? -20.755 3.896 27.090 1.00 85.25 75 PHE A N 1
ATOM 616 C CA . PHE A 1 75 ? -21.272 5.252 26.942 1.00 85.25 75 PHE A CA 1
ATOM 617 C C . PHE A 1 75 ? -21.942 5.737 28.226 1.00 85.25 75 PHE A C 1
ATOM 619 O O . PHE A 1 75 ? -22.434 4.940 29.023 1.00 85.25 75 PHE A O 1
ATOM 626 N N . ARG A 1 76 ? -22.030 7.067 28.375 1.00 83.94 76 ARG A N 1
ATOM 627 C CA . ARG A 1 76 ? -22.765 7.749 29.459 1.00 83.94 76 ARG A CA 1
ATOM 628 C C . ARG A 1 76 ? -22.272 7.420 30.875 1.00 83.94 76 ARG A C 1
ATOM 630 O O . ARG A 1 76 ? -23.046 7.474 31.825 1.00 83.94 76 ARG A O 1
ATOM 637 N N . VAL A 1 77 ? -20.986 7.113 31.030 1.00 83.19 77 VAL A N 1
ATOM 638 C CA . VAL A 1 77 ? -20.369 6.996 32.355 1.00 83.19 77 VAL A CA 1
ATOM 639 C C . VAL A 1 77 ? -20.135 8.414 32.900 1.00 83.19 77 VAL A C 1
ATOM 641 O O . VAL A 1 77 ? -19.434 9.178 32.235 1.00 83.19 77 VAL A O 1
ATOM 644 N N . PRO A 1 78 ? -20.669 8.794 34.076 1.00 83.19 78 PRO A N 1
ATOM 645 C CA . PRO A 1 78 ? -20.453 10.124 34.651 1.00 83.19 78 PRO A CA 1
ATOM 646 C C . PRO A 1 78 ? -18.963 10.435 34.831 1.00 83.19 78 PRO A C 1
ATOM 648 O O . PRO A 1 78 ? -18.181 9.527 35.129 1.00 83.19 78 PRO A O 1
ATOM 651 N N . GLU A 1 79 ? -18.560 11.689 34.660 1.00 82.69 79 GLU A N 1
ATOM 652 C CA . GLU A 1 79 ? -17.176 12.139 34.849 1.00 82.69 79 GLU A CA 1
ATOM 653 C C . GLU A 1 79 ? -16.967 12.684 36.262 1.00 82.69 79 GLU A C 1
ATOM 655 O O . GLU A 1 79 ? -17.835 13.370 36.798 1.00 82.69 79 GLU A O 1
ATOM 660 N N . SER A 1 80 ? -15.810 12.381 36.846 1.00 81.19 80 SER A N 1
ATOM 661 C CA . SER A 1 80 ? -15.361 12.963 38.109 1.00 81.19 80 SER A CA 1
ATOM 662 C C . SER A 1 80 ? -13.864 13.268 37.997 1.00 81.19 80 SER A C 1
ATOM 664 O O . SER A 1 80 ? -13.123 12.517 37.358 1.00 81.19 80 SER A O 1
ATOM 666 N N . GLN A 1 81 ? -13.398 14.358 38.609 1.00 77.56 81 GLN A N 1
ATOM 667 C CA . GLN A 1 81 ? -11.973 14.700 38.606 1.00 77.56 81 GLN A CA 1
ATOM 668 C C . GLN A 1 81 ? -11.154 13.714 39.449 1.00 77.56 81 GLN A C 1
ATOM 670 O O . GLN A 1 81 ? -11.519 13.408 40.580 1.00 77.56 81 GLN A O 1
ATOM 675 N N . GLY A 1 82 ? -10.022 13.252 38.905 1.00 71.25 82 GLY A N 1
ATOM 676 C CA . GLY A 1 82 ? -9.060 12.403 39.620 1.00 71.25 82 GLY A CA 1
ATOM 677 C C . GLY A 1 82 ? -9.494 10.949 39.836 1.00 71.25 82 GLY A C 1
ATOM 678 O O . GLY A 1 82 ? -8.801 10.216 40.536 1.00 71.25 82 GLY A O 1
ATOM 679 N N . GLU A 1 83 ? -10.614 10.516 39.251 1.00 74.19 83 GLU A N 1
ATOM 680 C CA . GLU A 1 83 ? -11.093 9.134 39.361 1.00 74.19 83 GLU A CA 1
ATOM 681 C C . GLU A 1 83 ? -10.311 8.173 38.456 1.00 74.19 83 GLU A C 1
ATOM 683 O O . GLU A 1 83 ? -10.025 8.469 37.292 1.00 74.19 83 GLU A O 1
ATOM 688 N N . LYS A 1 84 ? -10.055 6.966 38.969 1.00 79.81 84 LYS A N 1
ATOM 689 C CA . LYS A 1 84 ? -9.661 5.818 38.149 1.00 79.81 84 LYS A CA 1
ATOM 690 C C . LYS A 1 84 ? -10.899 5.232 37.480 1.00 79.81 84 LYS A C 1
ATOM 692 O O . LYS A 1 84 ? -11.884 4.898 38.137 1.00 79.81 84 LYS A O 1
ATOM 697 N N . VAL A 1 85 ? -10.861 5.118 36.158 1.00 83.38 85 VAL A N 1
ATOM 698 C CA . VAL A 1 85 ? -12.034 4.754 35.351 1.00 83.38 85 VAL A CA 1
ATOM 699 C C . VAL A 1 85 ? -12.436 3.290 35.585 1.00 83.38 85 VAL A C 1
ATOM 701 O O . VAL A 1 85 ? -13.628 2.973 35.599 1.00 83.38 85 VAL A O 1
ATOM 704 N N . GLU A 1 86 ? -11.463 2.413 35.841 1.00 83.38 86 GLU A N 1
ATOM 705 C CA . GLU A 1 86 ? -11.674 0.991 36.133 1.00 83.38 86 GLU A CA 1
ATOM 706 C C . GLU A 1 86 ? -12.526 0.783 37.391 1.00 83.38 86 GLU A C 1
ATOM 708 O O . GLU A 1 86 ? -13.469 -0.011 37.379 1.00 83.38 86 GLU A O 1
ATOM 713 N N . GLU A 1 87 ? -12.240 1.543 38.454 1.00 82.31 87 GLU A N 1
ATOM 714 C CA . GLU A 1 87 ? -12.914 1.437 39.757 1.00 82.31 87 GLU A CA 1
ATOM 715 C C . GLU A 1 87 ? -14.410 1.778 39.663 1.00 82.31 87 GLU A C 1
ATOM 717 O O . GLU A 1 87 ? -15.209 1.283 40.454 1.00 82.31 87 GLU A O 1
ATOM 722 N N . LYS A 1 88 ? -14.811 2.560 38.654 1.00 80.94 88 LYS A N 1
ATOM 723 C CA . LYS A 1 88 ? -16.210 2.918 38.385 1.00 80.94 88 LYS A CA 1
ATOM 724 C C . LYS A 1 88 ? -16.924 1.909 37.489 1.00 80.94 88 LYS A C 1
ATOM 726 O O . LYS A 1 88 ? -18.112 1.650 37.670 1.00 80.94 88 LYS A O 1
ATOM 731 N N . ILE A 1 89 ? -16.218 1.345 36.510 1.00 83.12 89 ILE A N 1
ATOM 732 C CA . ILE A 1 89 ? -16.808 0.433 35.519 1.00 83.12 89 ILE A CA 1
ATOM 733 C C . ILE A 1 89 ? -17.047 -0.959 36.106 1.00 83.12 89 ILE A C 1
ATOM 735 O O . ILE A 1 89 ? -18.104 -1.541 35.865 1.00 83.12 89 ILE A O 1
ATOM 739 N N . ILE A 1 90 ? -16.099 -1.491 36.883 1.00 83.50 90 ILE A N 1
ATOM 740 C CA . ILE A 1 90 ? -16.205 -2.832 37.482 1.00 83.50 90 ILE A CA 1
ATOM 741 C C . ILE A 1 90 ? -17.517 -3.014 38.274 1.00 83.50 90 ILE A C 1
ATOM 743 O O . ILE A 1 90 ? -18.236 -3.980 37.988 1.00 83.50 90 ILE A O 1
ATOM 747 N N . PRO A 1 91 ? -17.894 -2.116 39.210 1.00 81.56 91 PRO A N 1
ATOM 748 C CA . PRO A 1 91 ? -19.164 -2.241 39.924 1.00 81.56 91 PRO A CA 1
ATOM 749 C C . PRO A 1 91 ? -20.375 -2.065 38.995 1.00 81.56 91 PRO A C 1
ATOM 751 O O . PRO A 1 91 ? -21.277 -2.897 39.025 1.00 81.56 91 PRO A O 1
ATOM 754 N N . MET A 1 92 ? -20.358 -1.083 38.081 1.00 80.44 92 MET A N 1
ATOM 755 C CA . MET A 1 92 ? -21.458 -0.856 37.124 1.00 80.44 92 MET A CA 1
ATOM 756 C C . MET A 1 92 ? -21.764 -2.071 36.235 1.00 80.44 92 MET A C 1
ATOM 758 O O . MET A 1 92 ? -22.915 -2.295 35.851 1.00 80.44 92 MET A O 1
ATOM 762 N N . CYS A 1 93 ? -20.737 -2.831 35.861 1.00 77.94 93 CYS A N 1
ATOM 763 C CA . CYS A 1 93 ? -20.890 -4.054 35.081 1.00 77.94 93 CYS A CA 1
ATOM 764 C C . CYS A 1 93 ? -21.336 -5.235 35.952 1.00 77.94 93 CYS A C 1
ATOM 766 O O . CYS A 1 93 ? -22.200 -6.005 35.523 1.00 77.94 93 CYS A O 1
ATOM 768 N N . SER A 1 94 ? -20.817 -5.332 37.179 1.00 79.25 94 SER A N 1
ATOM 769 C CA . SER A 1 94 ? -21.190 -6.377 38.141 1.00 79.25 94 SER A CA 1
ATOM 770 C C . SER A 1 94 ? -22.682 -6.325 38.482 1.00 79.25 94 SER A C 1
ATOM 772 O O . SER A 1 94 ? -23.348 -7.359 38.445 1.00 79.25 94 SER A O 1
ATOM 774 N N . ASP A 1 95 ? -23.236 -5.123 38.669 1.00 78.44 95 ASP A N 1
ATOM 775 C CA . ASP A 1 95 ? -24.670 -4.897 38.919 1.00 78.44 95 ASP A CA 1
ATOM 776 C C . ASP A 1 95 ? -25.575 -5.384 37.771 1.00 78.44 95 ASP A C 1
ATOM 778 O O . ASP A 1 95 ? -26.772 -5.608 37.952 1.00 78.44 95 ASP A O 1
ATOM 782 N N . LYS A 1 96 ? -25.012 -5.563 36.568 1.00 75.81 96 LYS A N 1
ATOM 783 C CA . LYS A 1 96 ? -25.716 -6.032 35.365 1.00 75.81 96 LYS A CA 1
ATOM 784 C C . LYS A 1 96 ? -25.394 -7.480 34.987 1.00 75.81 96 LYS A C 1
ATOM 786 O O . LYS A 1 96 ? -25.647 -7.866 33.847 1.00 75.81 96 LYS A O 1
ATOM 791 N N . ASN A 1 97 ? -24.841 -8.279 35.905 1.00 75.38 97 ASN A N 1
ATOM 792 C CA . ASN A 1 97 ? -24.352 -9.645 35.651 1.00 75.38 97 ASN A CA 1
ATOM 793 C C . ASN A 1 97 ? -23.240 -9.736 34.584 1.00 75.38 97 ASN A C 1
ATOM 795 O O . ASN A 1 97 ? -22.997 -10.806 34.023 1.00 75.38 97 ASN A O 1
ATOM 799 N N . ILE A 1 98 ? -22.532 -8.638 34.305 1.00 76.81 98 ILE A N 1
ATOM 800 C CA . ILE A 1 98 ? -21.357 -8.638 33.430 1.00 76.81 98 ILE A CA 1
ATOM 801 C C . ILE A 1 98 ? -20.119 -8.690 34.323 1.00 76.81 98 ILE A C 1
ATOM 803 O O . ILE A 1 98 ? -19.706 -7.689 34.905 1.00 76.81 98 ILE A O 1
ATOM 807 N N . ILE A 1 99 ? -19.518 -9.871 34.440 1.00 74.25 99 ILE A N 1
ATOM 808 C CA . ILE A 1 99 ? -18.357 -10.076 35.310 1.00 74.25 99 ILE A CA 1
ATOM 809 C C . ILE A 1 99 ? -17.095 -9.593 34.589 1.00 74.25 99 ILE A C 1
ATOM 811 O O . ILE A 1 99 ? -16.561 -10.287 33.724 1.00 74.25 99 ILE A O 1
ATOM 815 N N . ILE A 1 100 ? -16.599 -8.416 34.972 1.00 74.50 100 ILE A N 1
ATOM 816 C CA . ILE A 1 100 ? -15.297 -7.900 34.533 1.00 74.50 100 ILE A CA 1
ATOM 817 C C . ILE A 1 100 ? -14.301 -8.089 35.676 1.00 74.50 100 ILE A C 1
ATOM 819 O O . ILE A 1 100 ? -14.426 -7.474 36.732 1.00 74.50 100 ILE A O 1
ATOM 823 N N . LYS A 1 101 ? -13.301 -8.951 35.473 1.00 73.44 101 LYS A N 1
ATOM 824 C CA . LYS A 1 101 ? -12.195 -9.121 36.424 1.00 73.44 101 LYS A CA 1
ATOM 825 C C . LYS A 1 101 ? -11.131 -8.062 36.162 1.00 73.44 101 LYS A C 1
ATOM 827 O O . LYS A 1 101 ? -10.745 -7.868 35.012 1.00 73.44 101 LYS A O 1
ATOM 832 N N . ASN A 1 102 ? -10.619 -7.440 37.222 1.00 69.12 102 ASN A N 1
ATOM 833 C CA . ASN A 1 102 ? -9.614 -6.376 37.120 1.00 69.12 102 ASN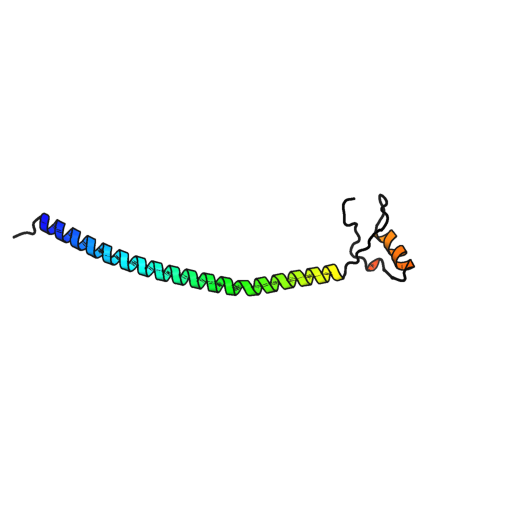 A CA 1
ATOM 834 C C . ASN A 1 102 ? -8.334 -6.845 36.394 1.00 69.12 102 ASN A C 1
ATOM 836 O O . ASN A 1 102 ? -7.777 -6.132 35.572 1.00 69.12 102 ASN A O 1
ATOM 840 N N . GLU A 1 103 ? -7.939 -8.103 36.607 1.00 76.38 103 GLU A N 1
ATOM 841 C CA . GLU A 1 103 ? -6.790 -8.754 35.955 1.00 76.38 103 GLU A CA 1
ATOM 842 C C . GLU A 1 103 ? -6.932 -8.889 34.426 1.00 76.38 103 GLU A C 1
ATOM 844 O O . GLU A 1 103 ? -5.944 -9.095 33.727 1.00 76.38 103 GLU A O 1
ATOM 849 N N . GLY A 1 104 ? -8.158 -8.796 33.896 1.00 71.69 104 GLY A N 1
ATOM 850 C CA . GLY A 1 104 ? -8.442 -8.895 32.463 1.00 71.69 104 GLY A CA 1
ATOM 851 C C . GLY A 1 104 ? -8.423 -7.557 31.721 1.00 71.69 104 GLY A C 1
ATOM 852 O O . GLY A 1 104 ? -8.572 -7.547 30.498 1.00 71.69 104 GLY A O 1
ATOM 853 N N . ILE A 1 105 ? -8.268 -6.432 32.427 1.00 80.38 105 ILE A N 1
ATOM 854 C CA . ILE A 1 105 ? -8.272 -5.092 31.832 1.00 80.38 105 ILE A CA 1
ATOM 855 C C . ILE A 1 105 ? -6.830 -4.694 31.505 1.00 80.38 105 ILE A C 1
ATOM 857 O O . ILE A 1 105 ? -6.026 -4.446 32.395 1.00 80.38 105 ILE A O 1
ATOM 861 N N . ILE A 1 106 ? -6.505 -4.606 30.213 1.00 82.88 106 ILE A N 1
ATOM 862 C CA . ILE A 1 106 ? -5.176 -4.165 29.751 1.00 82.88 106 ILE A CA 1
ATOM 863 C C . ILE A 1 106 ? -5.023 -2.645 29.904 1.00 82.88 106 ILE A C 1
ATOM 865 O O . ILE A 1 106 ? -3.976 -2.157 30.316 1.00 82.88 106 ILE A O 1
ATOM 869 N N . SER A 1 107 ? -6.066 -1.889 29.555 1.00 84.25 107 SER A N 1
ATOM 870 C CA . SER A 1 107 ? -6.103 -0.431 29.679 1.00 84.25 107 SER A CA 1
ATOM 871 C C . SER A 1 107 ? -7.544 0.065 29.698 1.00 84.25 107 SER A C 1
ATOM 873 O O . SER A 1 107 ? -8.353 -0.410 28.896 1.00 84.25 107 SER A O 1
ATOM 875 N N . CYS A 1 108 ? -7.850 1.064 30.524 1.00 85.25 108 CYS A N 1
ATOM 876 C CA . CYS A 1 108 ? -9.126 1.768 30.498 1.00 85.25 108 CYS A CA 1
ATOM 877 C C . CYS A 1 108 ? -8.890 3.279 30.447 1.00 85.25 108 CYS A C 1
ATOM 879 O O . CYS A 1 108 ? -8.123 3.830 31.228 1.00 85.25 108 CYS A O 1
ATOM 881 N N . TYR A 1 109 ? -9.530 3.964 29.504 1.00 85.69 109 TYR A N 1
ATOM 882 C CA . TYR A 1 109 ? -9.369 5.403 29.339 1.00 85.69 109 TYR A CA 1
ATOM 883 C C . TYR A 1 109 ? -10.621 6.026 28.728 1.00 85.69 109 TYR A C 1
ATOM 885 O O . TYR A 1 109 ? -11.427 5.362 28.071 1.00 85.69 109 TYR A O 1
ATOM 893 N N . ARG A 1 110 ? -10.790 7.329 28.956 1.00 84.38 110 ARG A N 1
ATOM 894 C CA . ARG A 1 110 ? -11.851 8.125 28.337 1.00 84.38 110 ARG A CA 1
ATOM 895 C C . ARG A 1 110 ? -11.471 8.463 26.899 1.00 84.38 110 ARG A C 1
ATOM 897 O O . ARG A 1 110 ? -10.320 8.771 26.609 1.00 84.38 110 ARG A O 1
ATOM 904 N N . VAL A 1 111 ? -12.454 8.422 26.005 1.00 83.12 111 VAL A N 1
ATOM 905 C CA . VAL A 1 111 ? -12.301 8.820 24.602 1.00 83.12 111 VAL A CA 1
ATOM 906 C C . VAL A 1 111 ? -13.161 10.056 24.367 1.00 83.12 111 VAL A C 1
ATOM 908 O O . VAL A 1 111 ? -14.378 9.989 24.519 1.00 83.12 111 VAL A O 1
ATOM 911 N N . GLY A 1 112 ? -12.535 11.175 24.003 1.00 72.50 112 GLY A N 1
ATOM 912 C CA . GLY A 1 112 ? -13.197 12.474 23.841 1.00 72.50 112 GLY A CA 1
ATOM 913 C C . GLY A 1 112 ? -12.414 13.599 24.519 1.00 72.50 112 GLY A C 1
ATOM 914 O O . GLY A 1 112 ? -11.407 13.340 25.173 1.00 72.50 112 GLY A O 1
ATOM 915 N N . LYS A 1 113 ? -12.838 14.855 24.326 1.00 57.00 113 LYS A N 1
ATOM 916 C CA . LYS A 1 113 ? -12.238 15.988 25.043 1.00 57.00 113 LYS A CA 1
ATOM 917 C C . LYS A 1 113 ? -12.719 15.971 26.493 1.00 57.00 113 LYS A C 1
ATOM 919 O O . LYS A 1 113 ? -13.915 16.126 26.721 1.00 57.00 113 LYS A O 1
ATOM 924 N N . SER A 1 114 ? -11.766 15.760 27.398 1.00 53.31 114 SER A N 1
ATOM 925 C CA . SER A 1 114 ? -11.844 16.117 28.820 1.00 53.31 114 SER A CA 1
ATOM 926 C C . SER A 1 114 ? -11.990 17.624 29.011 1.00 53.31 114 SER A C 1
ATOM 928 O O . SER A 1 114 ? -11.495 18.369 28.128 1.00 53.31 114 SER A O 1
#

Sequence (114 aa):
MGFTRENRAEIRDIVRDVLMKLLDVHLDRIADKVMEKIKTSIEENMKQHENPLKKLKNKIDLLEHSNKSRNLIIFRVPESQGEKVEEKIIPMCSDKNIIIKNEGIISCYRVGKS

Radius of gyration: 38.85 Å; chains: 1; bounding box: 70×32×103 Å

Organism: NCBI:txid559131

pLDDT: mean 83.28, std 8.59, range [50.38, 95.25]